Protein AF-A0A1G8HNC2-F1 (afdb_monomer)

Structure (mmCIF, N/CA/C/O backbone):
data_AF-A0A1G8HNC2-F1
#
_entry.id   AF-A0A1G8HNC2-F1
#
loop_
_atom_site.group_PDB
_atom_site.id
_atom_site.type_symbol
_atom_site.label_atom_id
_atom_site.label_alt_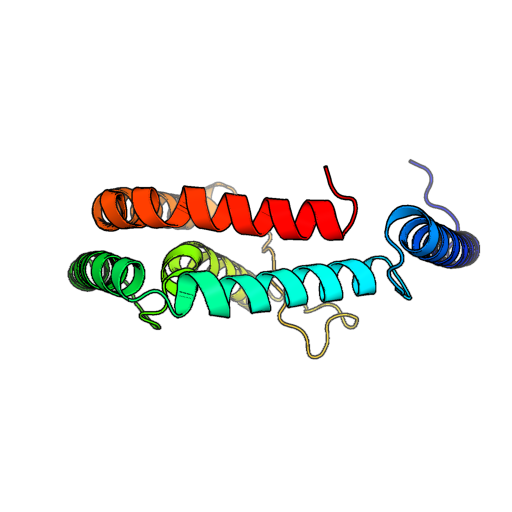id
_atom_site.label_comp_id
_atom_site.label_asym_id
_atom_site.label_entity_id
_atom_site.label_seq_id
_atom_site.pdbx_PDB_ins_code
_atom_site.Cartn_x
_atom_site.Cartn_y
_atom_site.Cartn_z
_atom_site.occupancy
_atom_site.B_iso_or_equiv
_atom_site.auth_seq_id
_atom_site.auth_comp_id
_atom_site.auth_asym_id
_atom_site.auth_atom_id
_atom_site.pdbx_PDB_model_num
ATOM 1 N N . MET A 1 1 ? 27.175 -14.837 -9.767 1.00 44.47 1 MET A N 1
ATOM 2 C CA . MET A 1 1 ? 26.323 -14.509 -10.934 1.00 44.47 1 MET A CA 1
ATOM 3 C C . MET A 1 1 ? 27.067 -13.503 -11.800 1.00 44.47 1 MET A C 1
ATOM 5 O O . MET A 1 1 ? 27.348 -12.415 -11.317 1.00 44.47 1 MET A O 1
ATOM 9 N N . LEU A 1 2 ? 27.451 -13.866 -13.026 1.00 49.59 2 LEU A N 1
ATOM 10 C CA . LEU A 1 2 ? 28.109 -12.942 -13.958 1.00 49.59 2 LEU A CA 1
ATOM 11 C C . LEU A 1 2 ? 27.079 -11.931 -14.481 1.00 49.59 2 LEU A C 1
ATOM 13 O O . LEU A 1 2 ? 26.116 -12.311 -15.143 1.00 49.59 2 LEU A O 1
ATOM 17 N N . ALA A 1 3 ? 27.265 -10.651 -14.160 1.00 76.50 3 ALA A N 1
ATOM 18 C CA . ALA A 1 3 ? 26.445 -9.578 -14.706 1.00 76.50 3 ALA A CA 1
ATOM 19 C C . ALA A 1 3 ? 26.755 -9.391 -16.202 1.00 76.50 3 ALA A C 1
ATOM 21 O O . ALA A 1 3 ? 27.917 -9.347 -16.607 1.00 76.50 3 ALA A O 1
ATOM 22 N N . LEU A 1 4 ? 25.716 -9.279 -17.034 1.00 81.00 4 LEU A N 1
ATOM 23 C CA . LEU A 1 4 ? 25.880 -8.970 -18.456 1.00 81.00 4 LEU A CA 1
ATOM 24 C C . LEU A 1 4 ? 26.519 -7.576 -18.628 1.00 81.00 4 LEU A C 1
ATOM 26 O O . LEU A 1 4 ? 26.104 -6.645 -17.934 1.00 81.00 4 LEU A O 1
ATOM 30 N N . PRO A 1 5 ? 27.440 -7.384 -19.596 1.00 90.50 5 PRO A N 1
ATOM 31 C CA . PRO A 1 5 ? 27.916 -6.055 -19.978 1.00 90.50 5 PRO A CA 1
ATOM 32 C C . PRO A 1 5 ? 26.749 -5.106 -20.278 1.00 90.50 5 PRO A C 1
ATOM 34 O O . PRO A 1 5 ? 25.756 -5.533 -20.871 1.00 90.50 5 PRO A O 1
ATOM 37 N N . GLU A 1 6 ? 26.866 -3.821 -19.930 1.00 87.38 6 GLU A N 1
ATOM 38 C CA . GLU A 1 6 ? 25.749 -2.858 -19.927 1.00 87.38 6 GLU A CA 1
ATOM 39 C C . GLU A 1 6 ? 24.927 -2.859 -21.226 1.00 87.38 6 GLU A C 1
ATOM 41 O O . GLU A 1 6 ? 23.696 -2.939 -21.200 1.00 87.38 6 GLU A O 1
ATOM 46 N N . LYS A 1 7 ? 25.601 -2.855 -22.382 1.00 90.06 7 LYS A N 1
ATOM 47 C CA . LYS A 1 7 ? 24.950 -2.900 -23.699 1.00 90.06 7 LYS A CA 1
ATOM 48 C C . LYS A 1 7 ? 24.146 -4.190 -23.907 1.00 90.06 7 LYS A C 1
ATOM 50 O O . LYS A 1 7 ? 23.016 -4.130 -24.391 1.00 90.06 7 LYS A O 1
ATOM 55 N N . LYS A 1 8 ? 24.698 -5.345 -23.510 1.00 91.75 8 LYS A N 1
ATOM 56 C CA . LYS A 1 8 ? 24.015 -6.650 -23.583 1.00 91.75 8 LYS A CA 1
ATOM 57 C C . LYS A 1 8 ? 22.839 -6.704 -22.609 1.00 91.75 8 LYS A C 1
ATOM 59 O O . LYS A 1 8 ? 21.766 -7.164 -22.983 1.00 91.75 8 LYS A O 1
ATOM 64 N N . HIS A 1 9 ? 22.999 -6.159 -21.405 1.00 89.56 9 HIS A N 1
ATOM 65 C CA . HIS A 1 9 ? 21.919 -6.047 -20.429 1.00 89.56 9 HIS A CA 1
ATOM 66 C C . HIS A 1 9 ? 20.774 -5.149 -20.931 1.00 89.56 9 HIS A C 1
ATOM 68 O O . HIS A 1 9 ? 19.606 -5.520 -20.831 1.00 89.56 9 HIS A O 1
ATOM 74 N N . LYS A 1 10 ? 21.082 -3.992 -21.535 1.00 89.62 10 LYS A N 1
ATOM 75 C CA . LYS A 1 10 ? 20.075 -3.097 -22.128 1.00 89.62 10 LYS A CA 1
ATOM 76 C C . LYS A 1 10 ? 19.312 -3.777 -23.269 1.00 89.62 10 LYS A C 1
ATOM 78 O O . LYS A 1 10 ? 18.088 -3.677 -23.307 1.00 89.62 10 LYS A O 1
ATOM 83 N N . ALA A 1 11 ? 20.018 -4.478 -24.159 1.00 92.31 11 ALA A N 1
ATOM 84 C CA . ALA A 1 11 ? 19.403 -5.237 -25.247 1.00 92.31 11 ALA A CA 1
ATOM 85 C C . ALA A 1 11 ? 18.498 -6.362 -24.719 1.00 92.31 11 ALA A C 1
ATOM 87 O O . ALA A 1 11 ? 17.355 -6.478 -25.157 1.00 92.31 11 ALA A O 1
ATOM 88 N N . TYR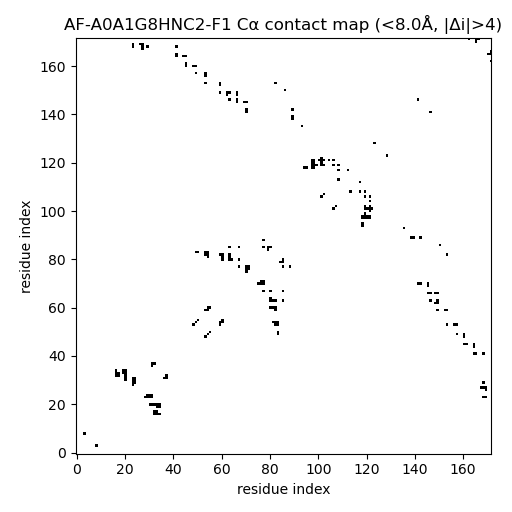 A 1 12 ? 18.971 -7.120 -23.724 1.00 92.50 12 TYR A N 1
ATOM 89 C CA . TYR A 1 12 ? 18.183 -8.152 -23.053 1.00 92.50 12 TYR A CA 1
ATOM 90 C C . TYR A 1 12 ? 16.903 -7.580 -22.437 1.00 92.50 12 TYR A C 1
ATOM 92 O O . TYR A 1 12 ? 15.822 -8.092 -22.708 1.00 92.50 12 TYR A O 1
ATOM 100 N N . ARG A 1 13 ? 16.991 -6.480 -21.672 1.00 92.19 13 ARG A N 1
ATOM 101 C CA . ARG A 1 13 ? 15.797 -5.849 -21.089 1.00 92.19 13 ARG A CA 1
ATOM 102 C C . ARG A 1 13 ? 14.811 -5.410 -22.164 1.00 92.19 13 ARG A C 1
ATOM 104 O O . ARG A 1 13 ? 13.634 -5.711 -22.042 1.00 92.19 13 ARG A O 1
ATOM 111 N N . ALA A 1 14 ? 15.273 -4.767 -23.235 1.00 92.56 14 ALA A N 1
ATOM 112 C CA . ALA A 1 14 ? 14.391 -4.348 -24.323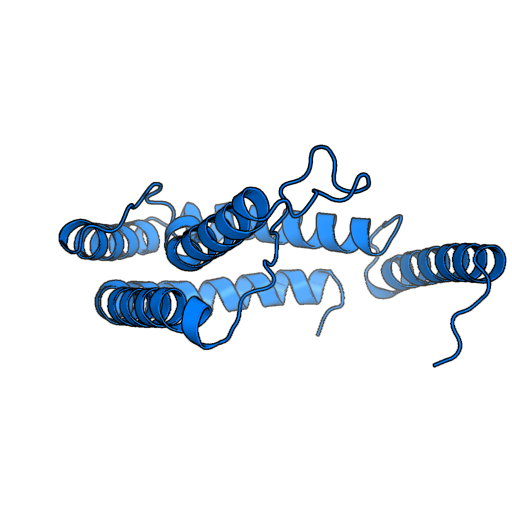 1.00 92.56 14 ALA A CA 1
ATOM 113 C C . ALA A 1 14 ? 13.683 -5.533 -25.007 1.00 92.56 14 ALA A C 1
ATOM 115 O O . ALA A 1 14 ? 12.508 -5.423 -25.349 1.00 92.56 14 ALA A O 1
ATOM 116 N N . ALA A 1 15 ? 14.375 -6.661 -25.196 1.00 94.88 15 ALA A N 1
ATOM 117 C CA . ALA A 1 15 ? 13.767 -7.883 -25.717 1.00 94.88 15 ALA A CA 1
ATOM 118 C C . ALA A 1 15 ? 12.751 -8.473 -24.727 1.00 94.88 15 ALA A C 1
ATOM 120 O O . ALA A 1 15 ? 11.624 -8.766 -25.113 1.00 94.88 15 ALA A O 1
ATOM 121 N N . ASN A 1 16 ? 13.114 -8.564 -23.446 1.00 94.56 16 ASN A N 1
ATOM 122 C CA . ASN A 1 16 ? 12.248 -9.083 -22.392 1.00 94.56 16 ASN A CA 1
ATOM 123 C C . ASN A 1 16 ? 10.951 -8.269 -22.246 1.00 94.56 16 ASN A C 1
ATOM 125 O O . ASN A 1 16 ? 9.876 -8.852 -22.159 1.00 94.56 16 ASN A O 1
ATOM 129 N N . GLU A 1 17 ? 11.027 -6.935 -22.284 1.00 95.06 17 GLU A N 1
ATOM 130 C CA . GLU A 1 17 ? 9.841 -6.066 -22.229 1.00 95.06 17 GLU A CA 1
ATOM 131 C C . GLU A 1 17 ? 8.907 -6.287 -23.429 1.00 95.06 17 GLU A C 1
ATOM 133 O O . GLU A 1 17 ? 7.689 -6.345 -23.265 1.00 95.06 17 GLU A O 1
ATOM 138 N N . LYS A 1 18 ? 9.460 -6.479 -24.637 1.00 95.44 18 LYS A N 1
ATOM 139 C CA . LYS A 1 18 ? 8.666 -6.802 -25.834 1.00 95.44 18 LYS A CA 1
ATOM 140 C C . LYS A 1 18 ? 7.983 -8.163 -25.713 1.00 95.44 18 LYS A C 1
ATOM 142 O O . LYS A 1 18 ? 6.787 -8.253 -25.980 1.00 95.44 18 LYS A O 1
ATOM 147 N N . CYS A 1 19 ? 8.720 -9.194 -25.296 1.00 96.44 19 CYS A N 1
ATOM 148 C CA . CYS A 1 19 ? 8.165 -10.531 -25.081 1.00 96.44 19 CYS A CA 1
ATOM 149 C C . CYS A 1 19 ? 7.061 -10.503 -24.019 1.00 96.44 19 CYS A C 1
ATOM 151 O O . CYS A 1 19 ? 5.989 -11.062 -24.229 1.00 96.44 19 CYS A O 1
ATOM 153 N N . PHE A 1 20 ? 7.288 -9.795 -22.911 1.00 95.25 20 PHE A N 1
ATOM 154 C CA . PHE A 1 20 ? 6.302 -9.630 -21.850 1.00 95.25 20 PHE A CA 1
ATOM 155 C C . PHE A 1 20 ? 5.030 -8.932 -22.353 1.00 95.25 20 PHE A C 1
ATOM 157 O O . PHE A 1 20 ? 3.929 -9.435 -22.147 1.00 95.25 20 PHE A O 1
ATOM 164 N N . ALA A 1 21 ? 5.163 -7.813 -23.070 1.00 96.00 21 ALA A N 1
ATOM 165 C CA . ALA A 1 21 ? 4.023 -7.095 -23.637 1.00 96.00 21 ALA A CA 1
ATOM 166 C C . ALA A 1 21 ? 3.208 -7.955 -24.618 1.00 96.00 21 ALA A C 1
ATOM 168 O O . ALA A 1 21 ? 1.975 -7.924 -24.599 1.00 96.00 21 ALA A O 1
ATOM 169 N N . GLN A 1 22 ? 3.885 -8.744 -25.456 1.00 96.44 22 GLN A N 1
ATOM 170 C CA . GLN A 1 22 ? 3.236 -9.699 -26.353 1.00 96.44 22 GLN A CA 1
ATOM 171 C C . GLN A 1 22 ? 2.510 -10.800 -25.575 1.00 96.44 22 GLN A C 1
ATOM 173 O O . GLN A 1 22 ? 1.350 -11.071 -25.871 1.00 96.44 22 GLN A O 1
ATOM 178 N N . ALA A 1 23 ? 3.149 -11.383 -24.559 1.00 95.25 23 ALA A N 1
ATOM 179 C CA . ALA A 1 23 ? 2.546 -12.418 -23.723 1.00 95.25 23 ALA A CA 1
ATOM 180 C C . ALA A 1 23 ? 1.284 -11.911 -23.011 1.00 95.25 23 ALA A C 1
ATOM 182 O O . ALA A 1 23 ? 0.247 -12.565 -23.076 1.00 95.25 23 ALA A O 1
ATOM 183 N N . VAL A 1 24 ? 1.327 -10.716 -22.412 1.00 95.88 24 VAL A N 1
ATOM 184 C CA . VAL A 1 24 ? 0.159 -10.085 -21.771 1.00 95.88 24 VAL A CA 1
ATOM 185 C C . VAL A 1 24 ? -0.973 -9.863 -22.777 1.00 95.88 24 VAL A C 1
ATOM 187 O O . VAL A 1 24 ? -2.130 -10.170 -22.484 1.00 95.88 24 VAL A O 1
ATOM 190 N N . LYS A 1 25 ? -0.657 -9.372 -23.981 1.00 96.00 25 LYS A N 1
ATOM 191 C CA . LYS A 1 25 ? -1.659 -9.182 -25.037 1.00 96.00 25 LYS A CA 1
ATOM 192 C C . LYS A 1 25 ? -2.294 -10.505 -25.460 1.00 96.00 25 LYS A C 1
ATOM 194 O O . LYS A 1 25 ? -3.507 -10.550 -25.630 1.00 96.00 25 LYS A O 1
ATOM 199 N N . SER A 1 26 ? -1.502 -11.559 -25.629 1.00 95.31 26 SER A N 1
ATOM 200 C CA . SER A 1 26 ? -2.001 -12.868 -26.057 1.00 95.31 26 SER A CA 1
ATOM 201 C C . SER A 1 26 ? -2.799 -13.582 -24.966 1.00 95.31 26 SER A C 1
ATOM 203 O O . SER A 1 26 ? -3.819 -14.186 -25.270 1.00 95.31 26 SER A O 1
ATOM 205 N N . ALA A 1 27 ? -2.361 -13.505 -23.708 1.00 94.81 27 ALA A N 1
ATOM 206 C CA . ALA A 1 27 ? -2.985 -14.229 -22.603 1.00 94.81 27 ALA A CA 1
ATOM 207 C C . ALA A 1 27 ? -4.273 -13.562 -22.100 1.00 94.81 27 ALA A C 1
ATOM 209 O O . ALA A 1 27 ? -5.240 -14.253 -21.800 1.00 94.81 27 ALA A O 1
ATOM 210 N N . VAL A 1 28 ? -4.290 -12.226 -21.994 1.00 94.94 28 VAL A N 1
ATOM 211 C CA . VAL A 1 28 ? -5.397 -11.485 -21.355 1.00 94.94 28 VAL A CA 1
ATOM 212 C C . VAL A 1 28 ? -5.885 -10.277 -22.157 1.00 94.94 28 VAL A C 1
ATOM 214 O O . VAL A 1 28 ? -6.620 -9.435 -21.643 1.00 94.94 28 VAL A O 1
ATOM 217 N N . GLY A 1 29 ? -5.457 -10.130 -23.414 1.00 95.25 29 GLY A N 1
ATOM 218 C CA . GLY A 1 29 ? -5.937 -9.073 -24.315 1.00 95.25 29 GLY A CA 1
ATOM 219 C C . GLY A 1 29 ? -5.487 -7.649 -23.963 1.00 95.25 29 GLY A C 1
ATOM 220 O O . GLY A 1 29 ? -5.840 -6.701 -24.671 1.00 95.25 29 GLY A O 1
ATOM 221 N N . LYS A 1 30 ? -4.707 -7.455 -22.891 1.00 95.06 30 LYS A N 1
ATOM 222 C CA . LYS A 1 30 ? -4.292 -6.122 -22.425 1.00 95.06 30 LYS A CA 1
ATOM 223 C C . LYS A 1 30 ? -3.095 -5.596 -23.208 1.00 95.06 30 LYS A C 1
ATOM 225 O O . LYS A 1 30 ? -2.197 -6.337 -23.598 1.00 95.06 30 LYS A O 1
ATOM 230 N N . ARG A 1 31 ? -3.063 -4.279 -23.415 1.00 95.94 31 ARG A N 1
ATOM 231 C CA . ARG A 1 31 ? -1.947 -3.586 -24.070 1.00 95.94 31 ARG A CA 1
ATOM 232 C C . ARG A 1 31 ? -1.079 -2.920 -23.009 1.00 95.94 31 ARG A C 1
ATOM 234 O O . ARG A 1 31 ? -1.529 -1.997 -22.335 1.00 95.94 31 ARG A O 1
ATOM 241 N N . VAL A 1 32 ? 0.159 -3.384 -22.889 1.00 95.81 32 VAL A N 1
ATOM 242 C CA . VAL A 1 32 ? 1.170 -2.829 -21.982 1.00 95.81 32 VAL A CA 1
ATOM 243 C C . VAL A 1 32 ? 2.457 -2.584 -22.754 1.00 95.81 32 VAL A C 1
ATOM 245 O O . VAL A 1 32 ? 2.733 -3.266 -23.739 1.00 95.81 32 VAL A O 1
ATOM 248 N N . THR A 1 33 ? 3.233 -1.596 -22.327 1.00 93.69 33 THR A N 1
ATOM 249 C CA . THR A 1 33 ? 4.517 -1.248 -22.968 1.00 93.69 33 THR A CA 1
ATOM 250 C C . THR A 1 33 ? 5.735 -1.782 -22.217 1.00 93.69 33 THR A C 1
ATOM 252 O O . THR A 1 33 ? 6.819 -1.868 -22.791 1.00 93.69 33 THR A O 1
ATOM 255 N N . SER A 1 34 ? 5.555 -2.152 -20.949 1.00 92.69 34 SER A N 1
ATOM 256 C CA . SER A 1 34 ? 6.570 -2.767 -20.099 1.00 92.69 34 SER A CA 1
ATOM 257 C C . SER A 1 34 ? 5.945 -3.478 -18.895 1.00 92.69 34 SER A C 1
ATOM 259 O O . SER A 1 34 ? 4.751 -3.323 -18.624 1.00 92.69 34 SER A O 1
ATOM 261 N N . GLN A 1 35 ? 6.752 -4.205 -18.123 1.00 91.94 35 GLN A N 1
ATOM 262 C CA . GLN A 1 35 ? 6.369 -4.742 -16.815 1.00 91.94 35 GLN A CA 1
ATOM 263 C C . GLN A 1 35 ? 5.934 -3.628 -15.857 1.00 91.94 35 GLN A C 1
ATOM 265 O O . GLN A 1 35 ? 4.895 -3.737 -15.209 1.00 91.94 35 GLN A O 1
ATOM 270 N N . ASP A 1 36 ? 6.674 -2.516 -15.816 1.00 90.44 36 ASP A N 1
ATOM 271 C CA . ASP A 1 36 ? 6.297 -1.346 -15.015 1.00 90.44 36 ASP A CA 1
ATOM 272 C C . ASP A 1 36 ? 4.921 -0.801 -15.430 1.00 90.44 36 ASP A C 1
ATOM 274 O O . ASP A 1 36 ? 4.123 -0.414 -14.578 1.00 90.44 36 ASP A O 1
ATOM 278 N N . ASP A 1 37 ? 4.629 -0.756 -16.733 1.00 93.38 37 ASP A N 1
ATOM 279 C CA . ASP A 1 37 ? 3.329 -0.320 -17.244 1.00 93.38 37 ASP A CA 1
ATOM 280 C C . ASP A 1 37 ? 2.199 -1.270 -16.855 1.00 93.38 37 ASP A C 1
ATOM 282 O O . ASP A 1 37 ? 1.153 -0.830 -16.381 1.00 93.38 37 ASP A O 1
ATOM 286 N N . TYR A 1 38 ? 2.444 -2.572 -16.957 1.00 94.94 38 TYR A N 1
ATOM 287 C CA . TYR A 1 38 ? 1.522 -3.597 -16.493 1.00 94.94 38 TYR A CA 1
ATOM 288 C C . TYR A 1 38 ? 1.179 -3.444 -15.009 1.00 94.94 38 TYR A C 1
ATOM 290 O O . TYR A 1 38 ? -0.001 -3.384 -14.664 1.00 94.94 38 TYR A O 1
ATOM 298 N N . TYR A 1 39 ? 2.179 -3.297 -14.133 1.00 93.56 39 TYR A N 1
ATOM 299 C CA . TYR A 1 39 ? 1.932 -3.115 -12.701 1.00 93.56 39 TYR A CA 1
ATOM 300 C C . TYR A 1 39 ? 1.221 -1.795 -12.394 1.00 93.56 39 TYR A C 1
ATOM 302 O O . TYR A 1 39 ? 0.362 -1.757 -11.514 1.00 93.56 39 TYR A O 1
ATOM 310 N N . ARG A 1 40 ? 1.515 -0.712 -13.128 1.00 93.94 40 ARG A N 1
ATOM 311 C CA . ARG A 1 40 ? 0.753 0.542 -13.000 1.00 93.94 40 ARG A CA 1
ATOM 312 C C . ARG A 1 40 ? -0.715 0.349 -13.365 1.00 93.94 40 ARG A C 1
ATOM 314 O O . ARG A 1 40 ? -1.573 0.792 -12.607 1.00 93.94 40 ARG A O 1
ATOM 321 N N . GLN A 1 41 ? -1.006 -0.306 -14.490 1.00 96.56 41 GLN A N 1
ATOM 322 C CA . GLN A 1 41 ? -2.381 -0.571 -14.920 1.00 96.56 41 GLN A CA 1
ATOM 323 C C . GLN A 1 41 ? -3.115 -1.494 -13.936 1.00 96.56 41 GLN A C 1
ATOM 325 O O . GLN A 1 41 ? -4.257 -1.210 -13.580 1.00 96.56 41 GLN A O 1
ATOM 330 N N . PHE A 1 42 ? -2.448 -2.541 -13.443 1.00 96.19 42 PHE A N 1
ATOM 331 C CA . PHE A 1 42 ? -2.966 -3.441 -12.409 1.00 96.19 42 PHE A CA 1
ATOM 332 C C . PHE A 1 42 ? -3.333 -2.674 -11.132 1.00 96.19 42 PHE A C 1
ATOM 334 O O . PHE A 1 42 ? -4.473 -2.728 -10.673 1.00 96.19 42 PHE A O 1
ATOM 341 N N . ASN A 1 43 ? -2.393 -1.890 -10.595 1.00 95.25 43 ASN A N 1
ATOM 342 C CA . ASN A 1 43 ? -2.606 -1.112 -9.375 1.00 95.25 43 ASN A CA 1
ATOM 343 C C . ASN A 1 43 ? -3.700 -0.050 -9.555 1.00 95.25 43 ASN A C 1
ATOM 345 O O . ASN A 1 43 ? -4.478 0.196 -8.636 1.00 95.25 43 ASN A O 1
ATOM 349 N N . ALA A 1 44 ? -3.794 0.571 -10.735 1.00 97.00 44 ALA A N 1
ATOM 350 C CA . ALA A 1 44 ? -4.855 1.524 -11.046 1.00 97.00 44 ALA A CA 1
ATOM 351 C C . ALA A 1 44 ? -6.235 0.849 -11.104 1.00 97.00 44 ALA A C 1
ATOM 353 O O . ALA A 1 44 ? -7.202 1.396 -10.569 1.00 97.00 44 ALA A O 1
ATOM 354 N N . ALA A 1 45 ? -6.327 -0.341 -11.707 1.00 97.50 45 ALA A N 1
ATOM 355 C CA . ALA A 1 45 ? -7.556 -1.128 -11.749 1.00 97.50 45 ALA A CA 1
ATOM 356 C C . ALA A 1 45 ? -7.998 -1.551 -10.342 1.00 97.50 45 ALA A C 1
ATOM 358 O O . ALA A 1 45 ? -9.151 -1.320 -9.976 1.00 97.50 45 ALA A O 1
ATOM 359 N N . LEU A 1 46 ? -7.070 -2.069 -9.529 1.00 97.62 46 LEU A N 1
ATOM 360 C CA . LEU A 1 46 ? -7.339 -2.436 -8.141 1.00 97.62 46 LEU A CA 1
ATOM 361 C C . LEU A 1 46 ? -7.785 -1.231 -7.316 1.00 97.62 46 LEU A C 1
ATOM 363 O O . LEU A 1 46 ? -8.823 -1.295 -6.671 1.00 97.62 46 LEU A O 1
ATOM 367 N N . LYS A 1 47 ? -7.075 -0.100 -7.398 1.00 97.25 47 LYS A N 1
ATOM 368 C CA . LYS A 1 47 ? -7.463 1.128 -6.693 1.00 97.25 47 LYS A CA 1
ATOM 369 C C . LYS A 1 47 ? -8.868 1.587 -7.084 1.00 97.25 47 LYS A C 1
ATOM 371 O O . LYS A 1 47 ? -9.665 1.910 -6.209 1.00 97.25 47 LYS A O 1
ATOM 376 N N . LYS A 1 48 ? -9.188 1.600 -8.383 1.00 97.88 48 LYS A N 1
ATOM 377 C CA . LYS A 1 48 ? -10.521 1.979 -8.875 1.00 97.88 48 LYS A CA 1
ATOM 378 C C . LYS A 1 48 ? -11.603 1.061 -8.305 1.00 97.88 48 LYS A C 1
ATOM 380 O O . LYS A 1 48 ? -12.646 1.552 -7.879 1.00 97.88 48 LYS A O 1
ATOM 385 N N . LEU A 1 49 ? -11.352 -0.248 -8.303 1.00 97.81 49 LEU A N 1
ATOM 386 C CA . LEU A 1 49 ? -12.294 -1.236 -7.793 1.00 97.81 49 LEU A CA 1
ATOM 387 C C . LEU A 1 49 ? -12.470 -1.107 -6.276 1.00 97.81 49 LEU A C 1
ATOM 389 O O . LEU A 1 49 ? -13.595 -0.987 -5.809 1.00 97.81 49 LEU A O 1
ATOM 393 N N . THR A 1 50 ? -11.376 -1.018 -5.520 1.00 98.06 50 THR A N 1
ATOM 394 C CA . THR A 1 50 ? -11.387 -0.783 -4.069 1.00 98.06 50 THR A CA 1
ATOM 395 C C . THR A 1 50 ? -12.160 0.479 -3.698 1.00 98.06 50 THR A C 1
ATOM 397 O O . THR A 1 50 ? -13.003 0.439 -2.804 1.00 98.06 50 THR A O 1
ATOM 400 N N . THR A 1 51 ? -11.946 1.592 -4.404 1.00 97.38 51 THR A N 1
ATOM 401 C CA . THR A 1 51 ? -12.682 2.833 -4.128 1.00 97.38 51 THR A CA 1
ATOM 402 C C . THR A 1 51 ? -14.184 2.682 -4.374 1.00 97.38 51 THR A C 1
ATOM 404 O O . THR A 1 51 ? -14.997 3.183 -3.596 1.00 97.38 51 THR A O 1
ATOM 407 N N . ARG A 1 52 ? -14.570 1.973 -5.437 1.00 97.56 52 ARG A N 1
ATOM 408 C CA . ARG A 1 52 ? -15.981 1.754 -5.761 1.00 97.56 52 ARG A CA 1
ATOM 409 C C . ARG A 1 52 ? -16.666 0.792 -4.788 1.00 97.56 52 ARG A C 1
ATOM 411 O O . ARG A 1 52 ? -17.791 1.051 -4.391 1.00 97.56 52 ARG A O 1
ATOM 418 N N . GLU A 1 53 ? -16.002 -0.301 -4.425 1.00 97.81 53 GLU A N 1
ATOM 419 C CA . GLU A 1 53 ? -16.633 -1.434 -3.731 1.00 97.81 53 GLU A CA 1
ATOM 420 C C . GLU A 1 53 ? -16.413 -1.438 -2.214 1.00 97.81 53 GLU A C 1
ATOM 422 O O . GLU A 1 53 ? -17.228 -1.999 -1.482 1.00 97.81 53 GLU A O 1
ATOM 427 N N . LEU A 1 54 ? -15.300 -0.875 -1.730 1.00 97.88 54 LEU A N 1
ATOM 428 C CA . LEU A 1 54 ? -14.966 -0.838 -0.301 1.00 97.88 54 LEU A CA 1
ATOM 429 C C . LEU A 1 54 ? -15.102 0.574 0.251 1.00 97.88 54 LEU A C 1
ATOM 431 O O . LEU A 1 54 ? -15.822 0.774 1.221 1.00 97.88 54 LEU A O 1
ATOM 435 N N . ASP A 1 55 ? -14.468 1.570 -0.376 1.00 97.69 55 ASP A N 1
ATOM 436 C CA . ASP A 1 55 ? -14.476 2.927 0.193 1.00 97.69 55 ASP A CA 1
ATOM 437 C C . ASP A 1 55 ? -15.855 3.597 0.149 1.00 97.69 55 ASP A C 1
ATOM 439 O O . ASP A 1 55 ? -16.111 4.524 0.914 1.00 97.69 55 ASP A O 1
ATOM 443 N N . SER A 1 56 ? -16.730 3.141 -0.750 1.00 96.19 56 SER A N 1
ATOM 444 C CA . SER A 1 56 ? -18.102 3.644 -0.887 1.00 96.19 56 SER A CA 1
ATOM 445 C C . SER A 1 56 ? -19.128 2.820 -0.093 1.00 96.19 56 SER A C 1
ATOM 447 O O . SER A 1 56 ? -20.313 3.156 -0.089 1.00 96.19 56 SER A O 1
ATOM 449 N N . ASP A 1 57 ? -18.706 1.741 0.574 1.00 97.69 57 ASP A N 1
ATOM 450 C CA . ASP A 1 57 ? -19.596 0.879 1.349 1.00 97.69 57 ASP A CA 1
ATOM 451 C C . ASP A 1 57 ? -19.888 1.495 2.724 1.00 97.69 57 ASP A C 1
ATOM 453 O O . ASP A 1 57 ? -19.002 1.658 3.563 1.00 97.69 57 ASP A O 1
ATOM 457 N N . ARG A 1 58 ? -21.160 1.827 2.966 1.00 96.31 58 ARG A N 1
ATOM 458 C CA . ARG A 1 58 ? -21.596 2.485 4.207 1.00 96.31 58 ARG A CA 1
ATOM 459 C C . ARG A 1 58 ? -21.449 1.603 5.447 1.00 96.31 58 ARG A C 1
ATOM 461 O O . ARG A 1 58 ? -21.172 2.127 6.522 1.00 96.31 58 ARG A O 1
ATOM 468 N N . GLY A 1 59 ? -21.650 0.291 5.323 1.00 95.50 59 GLY A N 1
ATOM 469 C CA . GLY A 1 59 ? -21.512 -0.634 6.450 1.00 95.50 59 GLY A CA 1
ATOM 470 C C . GLY A 1 59 ? -20.054 -0.752 6.882 1.00 95.50 59 GLY A C 1
ATOM 471 O O . GLY A 1 59 ? -19.735 -0.648 8.062 1.00 95.50 59 GLY A O 1
ATOM 472 N N . LEU A 1 60 ? -19.161 -0.875 5.907 1.00 96.88 60 LEU A N 1
ATOM 473 C CA . LEU A 1 60 ? -17.724 -0.928 6.113 1.00 96.88 60 LEU A CA 1
ATOM 474 C C . LEU A 1 60 ? -17.170 0.405 6.628 1.00 96.88 60 LEU A C 1
ATOM 476 O O . LEU A 1 60 ? -16.315 0.399 7.508 1.00 96.88 60 LEU A O 1
ATOM 480 N N . ALA A 1 61 ? -17.689 1.536 6.140 1.00 96.69 61 ALA A N 1
ATOM 481 C CA . ALA A 1 61 ? -17.360 2.854 6.675 1.00 96.69 61 ALA A CA 1
ATOM 482 C C . ALA A 1 61 ? -17.759 2.984 8.154 1.00 96.69 61 ALA A C 1
ATOM 484 O O . ALA A 1 61 ? -16.962 3.468 8.950 1.00 96.69 61 ALA A O 1
ATOM 485 N N . LYS A 1 62 ? -18.943 2.488 8.541 1.00 96.19 62 LYS A N 1
ATOM 486 C CA . LYS A 1 62 ? -19.407 2.509 9.937 1.00 96.19 62 LYS A CA 1
ATOM 487 C C . LYS A 1 62 ? -18.511 1.683 10.864 1.00 96.19 62 LYS A C 1
ATOM 489 O O . LYS A 1 62 ? -18.134 2.157 11.926 1.00 96.19 62 LYS A O 1
ATOM 494 N N . VAL A 1 63 ? -18.135 0.466 10.467 1.00 96.44 63 VAL A N 1
ATOM 495 C CA . VAL A 1 63 ? -17.202 -0.351 11.270 1.00 96.44 63 VAL A CA 1
ATOM 496 C C . VAL A 1 63 ? -15.796 0.273 11.276 1.00 96.44 63 VAL A C 1
ATOM 498 O O . VAL A 1 63 ? -15.097 0.239 12.287 1.00 96.44 63 VAL A O 1
ATOM 501 N N . GLY A 1 64 ? -15.389 0.896 10.166 1.00 96.94 64 GLY A N 1
ATOM 502 C CA . GLY A 1 64 ? -14.144 1.658 10.070 1.00 96.94 64 GLY A CA 1
ATOM 503 C C . GLY A 1 64 ? -14.099 2.877 10.996 1.00 96.94 64 GLY A C 1
ATOM 504 O O . GLY A 1 64 ? -13.038 3.199 11.520 1.00 96.94 64 GLY A O 1
ATOM 505 N N . GLU A 1 65 ? -15.234 3.526 11.253 1.00 96.81 65 GLU A N 1
ATOM 506 C CA . GLU A 1 65 ? -15.332 4.636 12.205 1.00 96.81 65 GLU A CA 1
ATOM 507 C C . GLU A 1 65 ? -14.993 4.185 13.629 1.00 96.81 65 GLU A C 1
ATOM 509 O O . GLU A 1 65 ? -14.142 4.797 14.269 1.00 96.81 65 GLU A O 1
ATOM 514 N N . SER A 1 66 ? -15.576 3.077 14.100 1.00 96.50 66 SER A N 1
ATOM 515 C CA . SER A 1 66 ? -15.256 2.511 15.419 1.00 96.50 66 SER A CA 1
ATOM 516 C C . SER A 1 66 ? -13.776 2.143 15.542 1.00 96.50 66 SER A C 1
ATOM 518 O O . SER A 1 66 ? -13.138 2.470 16.543 1.00 96.50 66 SER A O 1
ATOM 520 N N . PHE A 1 67 ? -13.209 1.533 14.496 1.00 97.75 67 PHE A N 1
ATOM 521 C CA . PHE A 1 67 ? -11.778 1.235 14.434 1.00 97.75 67 PHE A CA 1
ATOM 522 C C . PHE A 1 67 ? -10.925 2.511 14.529 1.00 97.75 67 PHE A C 1
ATOM 524 O O . PHE A 1 67 ? -10.017 2.597 15.356 1.00 97.75 67 PHE A O 1
ATOM 531 N N . GLY A 1 68 ? -11.243 3.529 13.725 1.00 97.56 68 GLY A N 1
ATOM 532 C CA . GLY A 1 68 ? -10.534 4.806 13.723 1.00 97.56 68 GLY A CA 1
ATOM 533 C C . GLY A 1 68 ? -10.631 5.554 15.055 1.00 97.56 68 GLY A C 1
ATOM 534 O O . GLY A 1 68 ? -9.651 6.160 15.478 1.00 97.56 68 GLY A O 1
ATOM 535 N N . THR A 1 69 ? -11.774 5.501 15.738 1.00 98.00 69 THR A N 1
ATOM 536 C CA . THR A 1 69 ? -11.946 6.103 17.069 1.00 98.00 69 THR A CA 1
ATOM 537 C C . THR A 1 69 ? -11.071 5.412 18.112 1.00 98.00 69 THR A C 1
ATOM 539 O O . THR A 1 69 ? -10.316 6.099 18.793 1.00 98.00 69 THR A O 1
ATOM 542 N N . CYS A 1 70 ? -11.069 4.076 18.163 1.00 98.25 70 CYS A N 1
ATOM 543 C CA . CYS A 1 70 ? -10.204 3.320 19.079 1.00 98.25 70 CYS A CA 1
ATOM 544 C C . CYS A 1 70 ? -8.714 3.641 18.869 1.00 98.25 70 CYS A C 1
ATOM 546 O O . CYS A 1 70 ? -7.958 3.794 19.825 1.00 98.25 70 CYS A O 1
ATOM 548 N N . LEU A 1 71 ? -8.285 3.801 17.613 1.00 98.00 71 LEU A N 1
ATOM 549 C CA . LEU A 1 71 ? -6.917 4.216 17.301 1.00 98.00 71 LEU A CA 1
ATOM 550 C C . LEU A 1 71 ? -6.603 5.638 17.787 1.00 98.00 71 LEU A C 1
ATOM 552 O O . LEU A 1 71 ? -5.527 5.865 18.334 1.00 98.00 71 LEU A O 1
ATOM 556 N N . LYS A 1 72 ? -7.526 6.591 17.618 1.00 97.69 72 LYS A N 1
ATOM 557 C CA . LYS A 1 72 ? -7.343 7.969 18.106 1.00 97.69 72 LYS A CA 1
ATOM 558 C C . LYS A 1 72 ? -7.261 8.041 19.628 1.00 97.69 72 LYS A C 1
ATOM 560 O O . LYS A 1 72 ? -6.466 8.815 20.139 1.00 97.69 72 LYS A O 1
ATOM 565 N N . GLU A 1 73 ? -8.046 7.237 20.343 1.00 98.06 73 GLU A N 1
ATOM 566 C CA . GLU A 1 73 ? -7.979 7.127 21.812 1.00 98.06 73 GLU A CA 1
ATOM 567 C C . GLU A 1 73 ? -6.629 6.583 22.305 1.00 98.06 73 GLU A C 1
ATOM 569 O O . GLU A 1 73 ? -6.253 6.802 23.453 1.00 98.06 73 GLU A O 1
ATOM 574 N N . LYS A 1 74 ? -5.889 5.897 21.428 1.00 97.31 74 LYS A N 1
ATOM 575 C CA . LYS A 1 74 ? -4.510 5.434 21.636 1.00 97.31 74 LYS A CA 1
ATOM 576 C C . LYS A 1 74 ? -3.463 6.371 21.013 1.00 97.31 74 LYS A C 1
ATOM 578 O O . LYS A 1 74 ? -2.338 5.949 20.764 1.00 97.31 74 LYS A O 1
ATOM 583 N N . ASP A 1 75 ? -3.843 7.614 20.716 1.00 96.50 75 ASP A N 1
ATOM 584 C CA . ASP A 1 75 ? -2.988 8.666 20.154 1.00 96.50 75 ASP A CA 1
ATOM 585 C C . ASP A 1 75 ? -2.413 8.378 18.751 1.00 96.50 75 ASP A C 1
ATOM 587 O O . ASP A 1 75 ? -1.442 9.006 18.318 1.00 96.50 75 ASP A O 1
ATOM 591 N N . TYR A 1 76 ? -3.016 7.464 17.980 1.00 96.88 76 TYR A N 1
ATOM 592 C CA . TYR A 1 76 ? -2.636 7.261 16.580 1.00 96.88 76 TYR A CA 1
ATOM 593 C C . TYR A 1 76 ? -3.300 8.287 15.653 1.00 96.88 76 TYR A C 1
ATOM 595 O O . TYR A 1 76 ? -4.499 8.563 15.730 1.00 96.88 76 TYR A O 1
ATOM 603 N N . GLU A 1 77 ? -2.536 8.789 14.680 1.00 94.88 77 GLU A N 1
ATOM 604 C CA . GLU A 1 77 ? -3.081 9.624 13.611 1.00 94.88 77 GLU A CA 1
ATOM 605 C C . GLU A 1 77 ? -3.972 8.798 12.670 1.00 94.88 77 GLU A C 1
ATOM 607 O O . GLU A 1 77 ? -3.561 7.764 12.133 1.00 94.88 77 GLU A O 1
ATOM 612 N N . VAL A 1 78 ? -5.189 9.291 12.422 1.00 95.56 78 VAL A N 1
ATOM 613 C CA . VAL A 1 78 ? -6.156 8.686 11.498 1.00 95.56 78 VAL A CA 1
ATOM 614 C C . VAL A 1 78 ? -6.555 9.727 10.444 1.00 95.56 78 VAL A C 1
ATOM 616 O O . VAL A 1 78 ? -7.551 10.435 10.618 1.00 95.56 78 VAL A O 1
ATOM 619 N N . PRO A 1 79 ? -5.788 9.850 9.344 1.00 88.44 79 PRO A N 1
ATOM 620 C CA . PRO A 1 79 ? -5.938 10.946 8.382 1.00 88.44 79 PRO A CA 1
ATOM 621 C C . PRO A 1 79 ? -7.132 10.781 7.428 1.00 88.44 79 PRO A C 1
ATOM 623 O O . PRO A 1 79 ? -7.465 11.693 6.675 1.00 88.44 79 PRO A O 1
ATOM 626 N N . SER A 1 80 ? -7.772 9.610 7.402 1.00 93.25 80 SER A N 1
ATOM 627 C CA . SER A 1 80 ? -8.899 9.324 6.515 1.00 93.25 80 SER A CA 1
ATOM 628 C C . SER A 1 80 ? -9.810 8.261 7.116 1.00 93.25 80 SER A C 1
ATOM 630 O O . SER A 1 80 ? -9.333 7.234 7.585 1.00 93.25 80 SER A O 1
ATOM 632 N N . ALA A 1 81 ? -11.123 8.478 7.014 1.00 88.00 81 ALA A N 1
ATOM 633 C CA . ALA A 1 81 ? -12.147 7.507 7.407 1.00 88.00 81 ALA A CA 1
ATOM 634 C C . ALA A 1 81 ? -12.457 6.463 6.316 1.00 88.00 81 ALA A C 1
ATOM 636 O O . ALA A 1 81 ? -13.267 5.565 6.525 1.00 88.00 81 ALA A O 1
ATOM 637 N N . LYS A 1 82 ? -11.841 6.571 5.128 1.00 96.50 82 LYS A N 1
ATOM 638 C CA . LYS A 1 82 ? -12.029 5.575 4.063 1.00 96.50 82 LYS A CA 1
ATOM 639 C C . LYS A 1 82 ? -11.508 4.206 4.516 1.00 96.50 82 LYS A C 1
ATOM 641 O O . LYS A 1 82 ? -10.340 4.140 4.906 1.00 96.50 82 LYS A O 1
ATOM 646 N N . PRO A 1 83 ? -12.295 3.125 4.375 1.00 97.75 83 PRO A N 1
ATOM 647 C CA . PRO A 1 83 ? -11.876 1.764 4.692 1.00 97.75 83 PRO A CA 1
ATOM 648 C C . PRO A 1 83 ? -10.485 1.383 4.183 1.00 97.75 83 PRO A C 1
ATOM 650 O O . PRO A 1 83 ? -9.645 0.954 4.967 1.00 97.75 83 PRO A O 1
ATOM 653 N N . SER A 1 84 ? -10.184 1.593 2.899 1.00 97.06 84 SER A N 1
ATOM 654 C CA . SER A 1 84 ? -8.862 1.226 2.375 1.00 97.06 84 SER A CA 1
ATOM 655 C C . SER A 1 84 ? -7.720 2.055 2.966 1.00 97.06 84 SER A C 1
ATOM 657 O O . SER A 1 84 ? -6.619 1.544 3.145 1.00 97.06 84 SER A O 1
ATOM 659 N N . ALA A 1 85 ? -7.972 3.317 3.321 1.00 96.50 85 ALA A N 1
ATOM 660 C CA . ALA A 1 85 ? -6.973 4.163 3.966 1.00 96.50 85 ALA A CA 1
ATOM 661 C C . ALA A 1 85 ? -6.726 3.748 5.423 1.00 96.50 85 ALA A C 1
ATOM 663 O O . ALA A 1 85 ? -5.583 3.781 5.867 1.00 96.50 85 ALA A O 1
ATOM 664 N N . LEU A 1 86 ? -7.773 3.331 6.142 1.00 96.69 86 LEU A N 1
ATOM 665 C CA . LEU A 1 86 ? -7.654 2.772 7.491 1.00 96.69 86 LEU A CA 1
ATOM 666 C C . LEU A 1 86 ? -6.843 1.475 7.482 1.00 96.69 86 LEU A C 1
ATOM 668 O O . LEU A 1 86 ? -5.919 1.334 8.276 1.00 96.69 86 LEU A O 1
ATOM 672 N N . ALA A 1 87 ? -7.133 0.571 6.541 1.00 96.31 87 ALA A N 1
ATOM 673 C CA . ALA A 1 87 ? -6.413 -0.694 6.399 1.00 96.31 87 ALA A CA 1
ATOM 674 C C . ALA A 1 87 ? -4.909 -0.505 6.114 1.00 96.31 87 ALA A C 1
ATOM 676 O O . ALA A 1 87 ? -4.086 -1.297 6.561 1.00 96.31 87 ALA A O 1
ATOM 677 N N . GLU A 1 88 ? -4.538 0.549 5.383 1.00 95.31 88 GLU A N 1
ATOM 678 C CA . GLU A 1 88 ? -3.149 0.821 4.986 1.00 95.31 88 GLU A CA 1
ATOM 679 C C . GLU A 1 88 ? -2.403 1.775 5.935 1.00 95.31 88 GLU A C 1
ATOM 681 O O . GLU A 1 88 ? -1.195 1.973 5.784 1.00 95.31 88 GLU A O 1
ATOM 686 N N . ARG A 1 89 ? -3.100 2.371 6.912 1.00 95.12 89 ARG A N 1
ATOM 687 C CA . ARG A 1 89 ? -2.597 3.441 7.788 1.00 95.12 89 ARG A CA 1
ATOM 688 C C . ARG A 1 89 ? -1.278 3.074 8.463 1.00 95.12 89 ARG A C 1
ATOM 690 O O . ARG A 1 89 ? -0.300 3.806 8.312 1.00 95.12 89 ARG A O 1
ATOM 697 N N . GLY A 1 90 ? -1.248 1.948 9.182 1.00 94.62 90 GLY A N 1
ATOM 698 C CA . GLY A 1 90 ? -0.059 1.496 9.908 1.00 94.62 90 GLY A CA 1
ATOM 699 C C . GLY A 1 90 ? 1.132 1.318 8.966 1.00 94.62 90 GLY A C 1
ATOM 700 O O . GLY A 1 90 ? 2.184 1.927 9.164 1.00 94.62 90 GLY A O 1
ATOM 701 N N . ARG A 1 91 ? 0.936 0.585 7.862 1.00 93.94 91 ARG A N 1
ATOM 702 C CA . ARG A 1 91 ? 1.981 0.366 6.853 1.00 93.94 91 ARG A CA 1
ATOM 703 C C . ARG A 1 91 ? 2.508 1.681 6.280 1.00 93.94 91 ARG A C 1
ATOM 705 O O . ARG A 1 91 ? 3.719 1.848 6.159 1.00 93.94 91 ARG A O 1
ATOM 712 N N . GLU A 1 92 ? 1.636 2.610 5.894 1.00 94.38 92 GLU A N 1
ATOM 713 C CA . GLU A 1 92 ? 2.058 3.893 5.321 1.00 94.38 92 GLU A CA 1
ATOM 714 C C . GLU A 1 92 ? 2.841 4.746 6.326 1.00 94.38 92 GLU A C 1
ATOM 716 O O . GLU A 1 92 ? 3.871 5.310 5.950 1.00 94.38 92 GLU A O 1
ATOM 721 N N . ALA A 1 93 ? 2.421 4.777 7.595 1.00 94.38 93 ALA A N 1
ATOM 722 C CA . ALA A 1 93 ? 3.123 5.496 8.655 1.00 94.38 93 ALA A CA 1
ATOM 723 C C . ALA A 1 93 ? 4.551 4.957 8.863 1.00 94.38 93 ALA A C 1
ATOM 725 O O . ALA A 1 93 ? 5.513 5.727 8.819 1.00 94.38 93 ALA A O 1
ATOM 726 N N . PHE A 1 94 ? 4.726 3.637 8.996 1.00 95.00 94 PHE A N 1
ATOM 727 C CA . PHE A 1 94 ? 6.057 3.046 9.203 1.00 95.00 94 PHE A CA 1
ATOM 728 C C . PHE A 1 94 ? 6.936 3.089 7.950 1.00 95.00 94 PHE A C 1
ATOM 730 O O . PHE A 1 94 ? 8.143 3.325 8.039 1.00 95.00 94 PHE A O 1
ATOM 737 N N . MET A 1 95 ? 6.354 2.960 6.756 1.00 94.69 95 MET A N 1
ATOM 738 C CA . MET A 1 95 ? 7.093 3.139 5.503 1.00 94.69 95 MET A CA 1
ATOM 739 C C . MET A 1 95 ? 7.575 4.585 5.324 1.00 94.69 95 MET A C 1
ATOM 741 O O . MET A 1 95 ? 8.650 4.805 4.753 1.00 94.69 95 MET A O 1
ATOM 745 N N . GLN A 1 96 ? 6.802 5.565 5.798 1.00 94.12 96 GLN A N 1
ATOM 746 C CA . GLN A 1 96 ? 7.198 6.969 5.821 1.00 94.12 96 GLN A CA 1
ATOM 747 C C . GLN A 1 96 ? 8.304 7.208 6.856 1.00 94.12 96 GLN A C 1
ATOM 749 O O . GLN A 1 96 ? 9.370 7.684 6.474 1.00 94.12 96 GLN A O 1
ATOM 754 N N . ALA A 1 97 ? 8.124 6.753 8.100 1.00 94.06 97 ALA A N 1
ATOM 755 C CA . ALA A 1 97 ? 9.136 6.859 9.154 1.00 94.06 97 ALA A CA 1
ATOM 756 C C . ALA A 1 97 ? 10.481 6.242 8.731 1.00 94.06 97 ALA A C 1
ATOM 758 O O . ALA A 1 97 ? 11.532 6.869 8.853 1.00 94.06 97 ALA A O 1
ATOM 759 N N . ARG A 1 98 ? 10.456 5.047 8.123 1.00 95.06 98 ARG A N 1
ATOM 760 C CA . ARG A 1 98 ? 11.654 4.403 7.560 1.00 95.06 98 ARG A CA 1
ATOM 761 C C . ARG A 1 98 ? 12.319 5.260 6.482 1.00 95.06 98 ARG A C 1
ATOM 763 O O . ARG A 1 98 ? 13.545 5.338 6.408 1.00 95.06 98 ARG A O 1
ATOM 770 N N . THR A 1 99 ? 11.514 5.879 5.623 1.00 94.62 99 THR A N 1
ATOM 771 C CA . THR A 1 99 ? 12.011 6.752 4.556 1.00 94.62 99 THR A CA 1
ATOM 772 C C . THR A 1 99 ? 12.671 8.000 5.134 1.00 94.62 99 THR A C 1
ATOM 774 O O . THR A 1 99 ? 13.699 8.427 4.614 1.00 94.62 99 THR A O 1
ATOM 777 N N . ASP A 1 100 ? 12.120 8.569 6.201 1.00 94.00 100 ASP A N 1
ATOM 778 C CA . ASP A 1 100 ? 12.663 9.771 6.827 1.00 94.00 100 ASP A CA 1
ATOM 779 C C . ASP A 1 100 ? 13.990 9.487 7.541 1.00 94.00 100 ASP A C 1
ATOM 781 O O . ASP A 1 100 ? 14.967 10.181 7.264 1.00 94.00 100 ASP A O 1
ATOM 785 N N . VAL A 1 101 ? 14.106 8.362 8.258 1.00 94.56 101 VAL A N 1
ATOM 786 C CA . VAL A 1 101 ? 15.398 7.883 8.797 1.00 94.56 101 VAL A CA 1
ATOM 787 C C . VAL A 1 101 ? 16.443 7.708 7.687 1.00 94.56 101 VAL A C 1
ATOM 789 O O . VAL A 1 101 ? 17.617 8.039 7.849 1.00 94.56 101 VAL A O 1
ATOM 792 N N . ALA A 1 102 ? 16.043 7.198 6.519 1.00 95.38 102 ALA A N 1
ATOM 793 C CA . ALA A 1 102 ? 16.958 7.061 5.389 1.00 95.38 102 ALA A CA 1
ATOM 794 C C . ALA A 1 102 ? 17.420 8.419 4.837 1.00 95.38 102 ALA A C 1
ATOM 796 O O . ALA A 1 102 ? 18.598 8.568 4.507 1.00 95.38 102 ALA A O 1
ATOM 797 N N . LYS A 1 103 ? 16.530 9.417 4.756 1.00 93.31 103 LYS A N 1
ATOM 798 C CA . LYS A 1 103 ? 16.890 10.776 4.318 1.00 93.31 103 LYS A CA 1
ATOM 799 C C . LYS A 1 103 ? 17.839 11.454 5.301 1.00 93.31 103 LYS A C 1
ATOM 801 O O . LYS A 1 103 ? 18.821 12.040 4.856 1.00 93.31 103 LYS A O 1
ATOM 806 N N . GLU A 1 104 ? 17.581 11.338 6.603 1.00 94.00 104 GLU A N 1
ATOM 807 C CA . GLU A 1 104 ? 18.460 11.856 7.663 1.00 94.00 104 GLU A CA 1
ATOM 808 C C . GLU A 1 104 ? 19.875 11.275 7.553 1.00 94.00 104 GLU A C 1
ATOM 810 O O . GLU A 1 104 ? 20.864 11.971 7.760 1.00 94.00 104 GLU A O 1
ATOM 815 N N . ARG A 1 105 ? 19.981 10.013 7.122 1.00 92.81 105 ARG A N 1
ATOM 816 C CA . ARG A 1 105 ? 21.253 9.318 6.867 1.00 92.81 105 ARG A CA 1
ATOM 817 C C . ARG A 1 105 ? 21.830 9.552 5.467 1.00 92.81 105 ARG A C 1
ATOM 819 O O . ARG A 1 105 ? 22.753 8.854 5.053 1.00 92.81 105 ARG A O 1
ATOM 826 N N . GLY A 1 106 ? 21.293 10.509 4.712 1.00 93.62 106 GLY A N 1
ATOM 827 C CA . GLY A 1 106 ? 21.818 10.899 3.403 1.00 93.62 106 GLY A CA 1
ATOM 828 C C . GLY A 1 106 ? 21.559 9.894 2.277 1.00 93.62 106 GLY A C 1
ATOM 829 O O . GLY A 1 106 ? 22.206 9.972 1.227 1.00 93.62 106 GLY A O 1
ATOM 830 N N . VAL A 1 107 ? 20.617 8.957 2.444 1.00 93.38 107 VAL A N 1
ATOM 831 C CA . VAL A 1 107 ? 20.226 8.036 1.370 1.00 93.38 107 VAL A CA 1
ATOM 832 C C . VAL A 1 107 ? 19.573 8.836 0.244 1.00 93.38 107 VAL A C 1
ATOM 834 O O . VAL A 1 107 ? 18.501 9.424 0.393 1.00 93.38 107 VAL A O 1
ATOM 837 N N . LYS A 1 108 ? 20.231 8.859 -0.918 1.00 89.88 108 LYS A N 1
ATOM 838 C CA . LYS A 1 108 ? 19.771 9.629 -2.078 1.00 89.88 108 LYS A CA 1
ATOM 839 C C . LYS A 1 108 ? 18.604 8.936 -2.774 1.00 89.88 108 LYS A C 1
ATOM 841 O O . LYS A 1 108 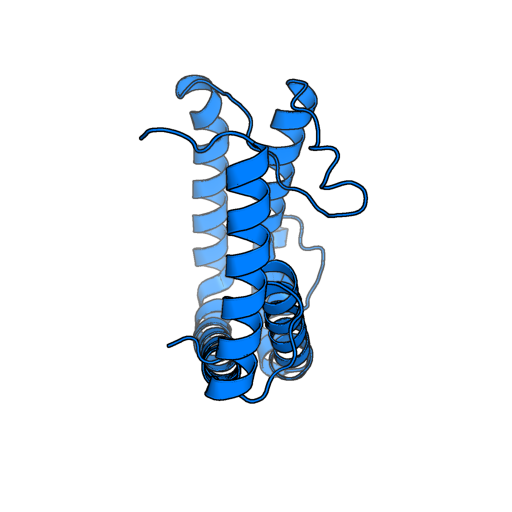? 18.639 7.734 -3.039 1.00 89.88 108 LYS A O 1
ATOM 846 N N . VAL A 1 109 ? 17.605 9.724 -3.167 1.00 86.31 109 VAL A N 1
ATOM 847 C CA . VAL A 1 109 ? 16.537 9.255 -4.055 1.00 86.31 109 VAL A CA 1
ATOM 848 C C . VAL A 1 109 ? 17.145 8.919 -5.424 1.00 86.31 109 VAL A C 1
ATOM 850 O O . VAL A 1 109 ? 17.823 9.765 -6.013 1.00 86.31 109 VAL A O 1
ATOM 853 N N . PRO A 1 110 ? 16.908 7.716 -5.977 1.00 84.50 110 PRO A N 1
ATOM 854 C CA . PRO A 1 110 ? 17.411 7.365 -7.300 1.00 84.50 110 PRO A CA 1
ATOM 855 C C . PRO A 1 110 ? 16.890 8.328 -8.375 1.00 84.50 110 PRO A C 1
ATOM 857 O O . PRO A 1 110 ? 15.688 8.573 -8.446 1.00 84.50 110 PRO A O 1
ATOM 860 N N . ALA A 1 111 ? 17.756 8.802 -9.278 1.00 82.12 111 ALA A N 1
ATOM 861 C CA . ALA A 1 111 ? 17.378 9.757 -10.333 1.00 82.12 111 ALA A CA 1
ATOM 862 C C . ALA A 1 111 ? 16.191 9.275 -11.190 1.00 82.12 111 ALA A C 1
ATOM 864 O O . ALA A 1 111 ? 15.285 10.041 -11.513 1.00 82.12 111 ALA A O 1
ATOM 865 N N . LYS A 1 112 ? 16.138 7.966 -11.471 1.00 77.50 112 LYS A N 1
ATOM 866 C CA . LYS A 1 112 ? 15.032 7.309 -12.189 1.00 77.50 112 LYS A CA 1
ATOM 867 C C . LYS A 1 112 ? 13.675 7.420 -11.485 1.00 77.50 112 LYS A C 1
ATOM 869 O O . LYS A 1 112 ? 12.657 7.112 -12.092 1.00 77.50 112 LYS A O 1
ATOM 874 N N . ALA A 1 113 ? 13.639 7.785 -10.209 1.00 78.75 113 ALA A N 1
ATOM 875 C CA . ALA A 1 113 ? 12.433 7.857 -9.395 1.00 78.75 113 ALA A CA 1
ATOM 876 C C . ALA A 1 113 ? 11.914 9.292 -9.182 1.00 78.75 113 ALA A C 1
ATOM 878 O O . ALA A 1 113 ? 10.958 9.487 -8.436 1.00 78.75 113 ALA A O 1
ATOM 879 N N . LYS A 1 114 ? 12.501 10.290 -9.861 1.00 73.00 114 LYS A N 1
ATOM 880 C CA . LYS A 1 114 ? 12.066 11.692 -9.792 1.00 73.00 114 LYS A CA 1
ATOM 881 C C . LYS A 1 114 ? 10.572 11.820 -10.135 1.00 73.00 114 LYS A C 1
ATOM 883 O O . LYS A 1 114 ? 10.123 11.287 -11.145 1.00 73.00 114 LYS A O 1
ATOM 888 N N . GLY A 1 115 ? 9.813 12.501 -9.274 1.00 75.75 115 GLY A N 1
ATOM 889 C CA . GLY A 1 115 ? 8.362 12.690 -9.425 1.00 75.75 115 GLY A CA 1
ATOM 890 C C . GLY A 1 115 ? 7.491 11.508 -8.978 1.00 75.75 115 GLY A C 1
ATOM 891 O O . GLY A 1 115 ? 6.279 11.552 -9.159 1.00 75.75 115 GLY A O 1
ATOM 892 N N . ARG A 1 116 ? 8.074 10.451 -8.395 1.00 80.06 116 ARG A N 1
ATOM 893 C CA . ARG A 1 116 ? 7.336 9.303 -7.841 1.00 80.06 116 ARG A CA 1
ATOM 894 C C . ARG A 1 116 ? 7.494 9.248 -6.323 1.00 80.06 116 ARG A C 1
ATOM 896 O O . ARG A 1 116 ? 8.534 9.637 -5.800 1.00 80.06 116 ARG A O 1
ATOM 903 N N . LYS A 1 117 ? 6.486 8.721 -5.618 1.00 82.19 117 LYS A N 1
ATOM 904 C CA . LYS A 1 117 ? 6.639 8.343 -4.204 1.00 82.19 117 LYS A CA 1
ATOM 905 C C . LYS A 1 117 ? 7.641 7.186 -4.129 1.00 82.19 117 LYS A C 1
ATOM 907 O O . LYS A 1 117 ? 7.487 6.197 -4.845 1.00 82.19 117 LYS A O 1
ATOM 912 N N . VAL A 1 118 ? 8.677 7.328 -3.304 1.00 85.94 118 VAL A N 1
ATOM 913 C CA . VAL A 1 118 ? 9.729 6.319 -3.118 1.00 85.94 118 VAL A CA 1
ATOM 914 C C . VAL A 1 118 ? 9.856 6.025 -1.640 1.00 85.94 118 VAL A C 1
ATOM 916 O O . VAL A 1 118 ? 9.997 6.948 -0.842 1.00 85.94 118 VAL A O 1
ATOM 919 N N . HIS A 1 119 ? 9.857 4.743 -1.299 1.00 90.12 119 HIS A N 1
ATOM 920 C CA . HIS A 1 119 ? 10.205 4.303 0.040 1.00 90.12 119 HIS A CA 1
ATOM 921 C C . HIS A 1 119 ? 11.686 3.965 0.082 1.00 90.12 119 HIS A C 1
ATOM 923 O O . HIS A 1 119 ? 12.159 3.125 -0.686 1.00 90.12 119 HIS A O 1
ATOM 929 N N . LEU A 1 120 ? 12.412 4.638 0.965 1.00 91.94 120 LEU A N 1
ATOM 930 C CA . LEU A 1 120 ? 13.837 4.410 1.157 1.00 91.94 120 LEU A CA 1
ATOM 931 C C . LEU A 1 120 ? 14.043 3.406 2.295 1.00 91.94 120 LEU A C 1
ATOM 933 O O . LEU A 1 120 ? 13.179 3.232 3.158 1.00 91.94 120 LEU A O 1
ATOM 937 N N . ILE A 1 121 ? 15.172 2.706 2.252 1.00 91.62 121 ILE A N 1
ATOM 938 C CA . ILE A 1 121 ? 15.584 1.760 3.287 1.00 91.62 121 ILE A CA 1
ATOM 939 C C . ILE A 1 121 ? 16.917 2.275 3.834 1.00 91.62 121 ILE A C 1
ATOM 941 O O . ILE A 1 121 ? 17.868 2.397 3.057 1.00 91.62 121 ILE A O 1
ATOM 945 N N . PRO A 1 122 ? 16.991 2.635 5.124 1.00 93.44 122 PRO A N 1
ATOM 946 C CA . PRO A 1 122 ? 18.237 3.050 5.738 1.00 93.44 122 PRO A CA 1
ATOM 947 C C . PRO A 1 122 ? 19.125 1.833 6.011 1.00 93.44 122 PRO A C 1
ATOM 949 O O . PRO A 1 122 ? 18.636 0.727 6.238 1.00 93.44 122 PRO A O 1
ATOM 952 N N . SER A 1 123 ? 20.437 2.055 6.052 1.00 93.50 123 SER A N 1
ATOM 953 C CA . SER A 1 123 ? 21.365 1.106 6.667 1.00 93.50 123 SER A CA 1
ATOM 954 C C . SER A 1 123 ? 21.506 1.470 8.144 1.00 93.50 123 SER A C 1
ATOM 956 O O . SER A 1 123 ? 22.063 2.521 8.469 1.00 93.50 123 SER A O 1
ATOM 958 N N . ILE A 1 124 ? 20.980 0.621 9.025 1.00 92.75 124 ILE A N 1
ATOM 959 C CA . ILE A 1 124 ? 21.048 0.764 10.486 1.00 92.75 124 ILE A CA 1
ATOM 960 C C . ILE A 1 124 ? 21.498 -0.555 11.106 1.00 92.75 124 ILE A C 1
ATOM 962 O O . ILE A 1 124 ? 21.240 -1.622 10.542 1.00 92.75 124 ILE A O 1
ATOM 966 N N . LYS A 1 125 ? 22.187 -0.491 12.246 1.00 94.56 125 LYS A N 1
ATOM 967 C CA . LYS A 1 125 ? 22.551 -1.692 13.001 1.00 94.56 125 LYS A CA 1
ATOM 968 C C . LYS A 1 125 ? 21.317 -2.289 13.695 1.00 94.56 125 LYS A C 1
ATOM 970 O O . LYS A 1 125 ? 20.367 -1.549 13.964 1.00 94.56 125 LYS A O 1
ATOM 975 N N . PRO A 1 126 ? 21.311 -3.594 14.016 1.00 94.75 126 PRO A N 1
ATOM 976 C CA . PRO A 1 126 ? 20.190 -4.228 14.713 1.00 94.75 126 PRO A CA 1
ATOM 977 C C . PRO A 1 126 ? 19.774 -3.506 16.003 1.00 94.75 126 PRO A C 1
ATOM 979 O O . PRO A 1 126 ? 18.584 -3.336 16.260 1.00 94.75 126 PRO A O 1
ATOM 982 N N . GLU A 1 127 ? 20.739 -3.016 16.779 1.00 95.62 127 GLU A N 1
ATOM 983 C CA . GLU A 1 127 ? 20.498 -2.329 18.051 1.00 95.62 127 GLU A CA 1
ATOM 984 C C . GLU A 1 127 ? 19.785 -0.985 17.841 1.00 95.62 127 GLU A C 1
ATOM 986 O O . GLU A 1 127 ? 18.918 -0.606 18.624 1.00 95.62 127 GLU A O 1
ATOM 991 N N . GLU A 1 128 ? 20.100 -0.292 16.743 1.00 93.94 128 GLU A N 1
ATOM 992 C CA . GLU A 1 128 ? 19.431 0.948 16.338 1.00 93.94 128 GLU A CA 1
ATOM 993 C C . GLU A 1 128 ? 18.037 0.679 15.750 1.00 93.94 128 GLU A C 1
ATOM 995 O O . GLU A 1 128 ? 17.148 1.521 15.858 1.00 93.94 128 GLU A O 1
ATOM 1000 N N . ALA A 1 129 ?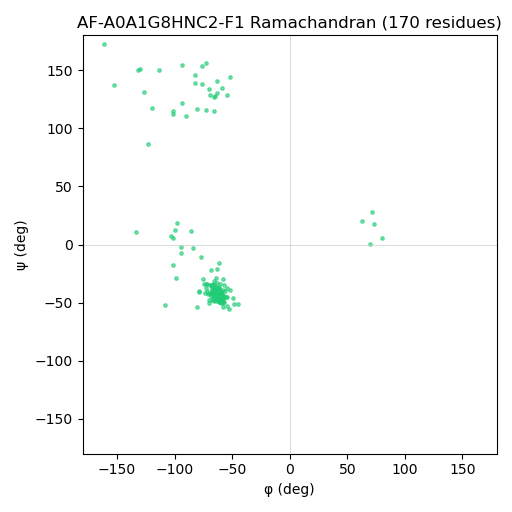 17.832 -0.484 15.122 1.00 94.12 129 ALA A N 1
ATOM 1001 C CA . ALA A 1 129 ? 16.553 -0.885 14.535 1.00 94.12 129 ALA A CA 1
ATOM 1002 C C . ALA A 1 129 ? 15.521 -1.286 15.591 1.00 94.12 129 ALA A C 1
ATOM 1004 O O . ALA A 1 129 ? 14.327 -1.034 15.416 1.00 94.12 129 ALA A O 1
ATOM 1005 N N . LYS A 1 130 ? 15.981 -1.894 16.689 1.00 96.25 130 LYS A N 1
ATOM 1006 C CA . LYS A 1 130 ? 15.130 -2.434 17.748 1.00 96.25 130 LYS A CA 1
ATOM 1007 C C . LYS A 1 130 ? 14.035 -1.472 18.244 1.00 96.25 130 LYS A C 1
ATOM 1009 O O . LYS A 1 130 ? 12.877 -1.883 18.216 1.00 96.25 130 LYS A O 1
ATOM 1014 N N . PRO A 1 131 ? 14.314 -0.211 18.626 1.00 95.75 131 PRO A N 1
ATOM 1015 C CA . PRO A 1 131 ? 13.262 0.693 19.097 1.00 95.75 131 PRO A CA 1
ATOM 1016 C C . PRO A 1 131 ? 12.208 1.030 18.031 1.00 95.75 131 PRO A C 1
ATOM 1018 O O . PRO A 1 131 ? 11.062 1.304 18.378 1.00 95.75 131 PRO A O 1
ATOM 1021 N N . TYR A 1 132 ? 12.555 1.018 16.739 1.00 94.38 132 TYR A N 1
ATOM 1022 C CA . TYR A 1 132 ? 11.571 1.202 15.666 1.00 94.38 132 TYR A CA 1
ATOM 1023 C C . TYR A 1 132 ? 10.696 -0.038 15.498 1.00 94.38 132 TYR A C 1
ATOM 1025 O O . TYR A 1 132 ? 9.482 0.090 15.355 1.00 94.38 132 TYR A O 1
ATOM 1033 N N . LEU A 1 133 ? 11.306 -1.223 15.562 1.00 95.31 133 LEU A N 1
ATOM 1034 C CA . LEU A 1 133 ? 10.589 -2.490 15.482 1.00 95.31 133 LEU A CA 1
ATOM 1035 C C . LEU A 1 133 ? 9.623 -2.663 16.661 1.00 95.31 133 LEU A C 1
ATOM 1037 O O . LEU A 1 133 ? 8.473 -3.027 16.450 1.00 95.31 133 LEU A O 1
ATOM 1041 N N . ASP A 1 134 ? 10.054 -2.346 17.884 1.00 97.62 134 ASP A N 1
ATOM 1042 C CA . ASP A 1 134 ? 9.205 -2.437 19.078 1.00 97.62 134 ASP A CA 1
ATOM 1043 C C . ASP A 1 134 ? 7.977 -1.501 18.9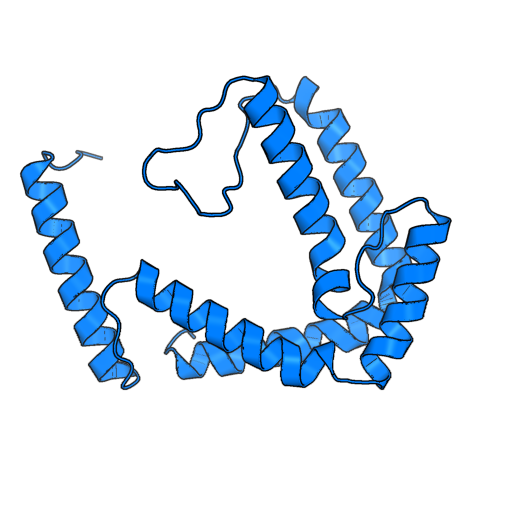61 1.00 97.62 134 ASP A C 1
ATOM 1045 O O . ASP A 1 134 ? 6.860 -1.881 19.325 1.00 97.62 134 ASP A O 1
ATOM 1049 N N . LYS A 1 135 ? 8.148 -0.307 18.368 1.00 96.81 135 LYS A N 1
ATOM 1050 C CA . LYS A 1 135 ? 7.035 0.607 18.042 1.00 96.81 135 LYS A CA 1
ATOM 1051 C C . LYS A 1 135 ? 6.095 0.033 16.982 1.00 96.81 135 LYS A C 1
ATOM 1053 O O . LYS A 1 135 ? 4.883 0.132 17.144 1.00 96.81 135 LYS A O 1
ATOM 1058 N N . GLU A 1 136 ? 6.630 -0.557 15.913 1.00 96.94 136 GLU A N 1
ATOM 1059 C CA . GLU A 1 136 ? 5.822 -1.165 14.845 1.00 96.94 136 GLU A CA 1
ATOM 1060 C C . GLU A 1 136 ? 5.026 -2.371 15.347 1.00 96.94 136 GLU A C 1
ATOM 1062 O O . GLU A 1 136 ? 3.838 -2.483 15.053 1.00 96.94 136 GLU A O 1
ATOM 1067 N N . ILE A 1 137 ? 5.634 -3.217 16.183 1.00 97.94 137 ILE A N 1
ATOM 1068 C CA . ILE A 1 137 ? 4.954 -4.338 16.841 1.00 97.94 137 ILE A CA 1
ATOM 1069 C C . ILE A 1 137 ? 3.819 -3.829 17.732 1.00 97.94 137 ILE A C 1
ATOM 1071 O O . ILE A 1 137 ? 2.702 -4.331 17.636 1.00 97.94 137 ILE A O 1
ATOM 1075 N N . THR A 1 138 ? 4.081 -2.823 18.570 1.00 97.94 138 THR A N 1
ATOM 1076 C CA . THR A 1 138 ? 3.060 -2.252 19.464 1.00 97.94 138 THR A CA 1
ATOM 1077 C C . THR A 1 138 ? 1.886 -1.687 18.664 1.00 97.94 138 THR A C 1
ATOM 1079 O O . THR A 1 138 ? 0.735 -2.026 18.933 1.00 97.94 138 THR A O 1
ATOM 1082 N N . ALA A 1 139 ? 2.172 -0.918 17.610 1.00 97.88 139 ALA A N 1
ATOM 1083 C CA . ALA A 1 139 ? 1.144 -0.370 16.733 1.00 97.88 139 ALA A CA 1
ATOM 1084 C C . ALA A 1 139 ? 0.350 -1.450 15.988 1.00 97.88 139 ALA A C 1
ATOM 1086 O O . ALA A 1 139 ? -0.861 -1.317 15.845 1.00 97.88 139 ALA A O 1
ATOM 1087 N N . ALA A 1 140 ? 0.999 -2.530 15.546 1.00 97.25 140 ALA A N 1
ATOM 1088 C CA . ALA A 1 140 ? 0.323 -3.649 14.895 1.00 97.25 140 ALA A CA 1
ATOM 1089 C C . ALA A 1 140 ? -0.597 -4.417 15.861 1.00 97.25 140 ALA A C 1
ATOM 1091 O O . ALA A 1 140 ? -1.676 -4.860 15.466 1.00 97.25 140 ALA A O 1
ATOM 1092 N N . LEU A 1 141 ? -0.196 -4.560 17.129 1.00 98.19 141 LEU A N 1
ATOM 1093 C CA . LEU A 1 141 ? -1.033 -5.161 18.169 1.00 98.19 141 LEU A CA 1
ATOM 1094 C C . LEU A 1 141 ? -2.243 -4.280 18.497 1.00 98.19 141 LEU A C 1
ATOM 1096 O O . LEU A 1 141 ? -3.352 -4.798 18.624 1.00 98.19 141 LEU A O 1
ATOM 1100 N N . ASP A 1 142 ? -2.053 -2.964 18.577 1.00 98.12 142 ASP A N 1
ATOM 1101 C CA . ASP A 1 142 ? -3.149 -2.013 18.764 1.00 98.12 142 ASP A CA 1
ATOM 1102 C C . ASP A 1 142 ? -4.101 -1.983 17.560 1.00 98.12 142 ASP A C 1
ATOM 1104 O O . ASP A 1 142 ? -5.316 -2.015 17.754 1.00 98.12 142 ASP A O 1
ATOM 1108 N N . ASP A 1 143 ? -3.579 -1.999 16.327 1.00 96.38 143 ASP A N 1
ATOM 1109 C CA . ASP A 1 143 ? -4.384 -2.134 15.105 1.00 96.38 143 ASP A CA 1
ATOM 1110 C C . ASP A 1 143 ? -5.219 -3.420 15.141 1.00 96.38 143 ASP A C 1
ATOM 1112 O O . ASP A 1 143 ? -6.408 -3.388 14.827 1.00 96.38 143 A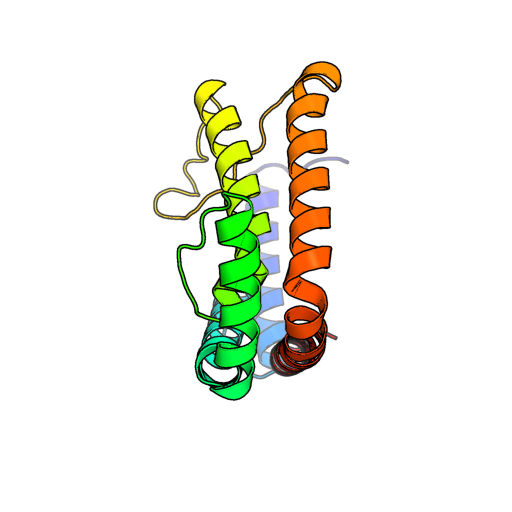SP A O 1
ATOM 1116 N N . LEU A 1 144 ? -4.636 -4.551 15.556 1.00 95.81 144 LEU A N 1
ATOM 1117 C CA . LEU A 1 144 ? -5.357 -5.821 15.673 1.00 95.81 144 LEU A CA 1
ATOM 1118 C C . LEU A 1 144 ? -6.453 -5.762 16.748 1.00 95.81 144 LEU A C 1
ATOM 1120 O O . LEU A 1 144 ? -7.566 -6.242 16.520 1.00 95.81 144 LEU A O 1
ATOM 1124 N N . ALA A 1 145 ? -6.146 -5.181 17.909 1.00 97.38 145 ALA A N 1
ATOM 1125 C CA . ALA A 1 145 ? -7.082 -5.051 19.021 1.00 97.38 145 ALA A CA 1
ATOM 1126 C C . ALA A 1 145 ? -8.260 -4.127 18.673 1.00 97.38 145 ALA A C 1
ATOM 1128 O O . ALA A 1 145 ? -9.414 -4.514 18.849 1.00 97.38 145 ALA A O 1
ATOM 1129 N N . CYS A 1 146 ? -7.982 -2.942 18.126 1.00 97.81 146 CYS A N 1
ATOM 1130 C CA . CYS A 1 146 ? -9.001 -1.975 17.717 1.00 97.81 146 CYS A CA 1
ATOM 1131 C C . CYS A 1 146 ? -9.752 -2.399 16.447 1.00 97.81 146 CYS A C 1
ATOM 1133 O O . CYS A 1 146 ? -10.927 -2.086 16.268 1.00 97.81 146 CYS A O 1
ATOM 1135 N N . GLY A 1 147 ? -9.066 -3.077 15.529 1.00 96.75 147 GLY A N 1
ATOM 1136 C CA . GLY A 1 147 ? -9.527 -3.334 14.170 1.00 96.75 147 GLY A CA 1
ATOM 1137 C C . GLY A 1 147 ? -10.110 -4.720 13.951 1.00 96.75 147 GLY A C 1
ATOM 1138 O O . GLY A 1 147 ? -10.290 -5.100 12.798 1.00 96.75 147 GLY A O 1
ATOM 1139 N N . LYS A 1 148 ? -10.394 -5.503 14.997 1.00 97.06 148 LYS A N 1
ATOM 1140 C CA . LYS A 1 148 ? -10.872 -6.891 14.862 1.00 97.06 148 LYS A CA 1
ATOM 1141 C C . LYS A 1 148 ? -12.121 -7.009 13.981 1.00 97.06 148 LYS A C 1
ATOM 1143 O O . LYS A 1 148 ? -12.127 -7.780 13.022 1.00 97.06 148 LYS A O 1
ATOM 1148 N N . GLU A 1 149 ? -13.161 -6.233 14.280 1.00 97.44 149 GLU A N 1
ATOM 1149 C CA . GLU A 1 149 ? -14.413 -6.239 13.508 1.00 97.44 149 GLU A CA 1
ATOM 1150 C C . GLU A 1 149 ? -14.212 -5.667 12.104 1.00 97.44 149 GLU A C 1
ATOM 1152 O O . GLU A 1 149 ? -14.674 -6.242 11.117 1.00 97.44 149 GLU A O 1
ATOM 1157 N N . PHE A 1 150 ? -13.456 -4.570 12.006 1.00 97.81 150 PHE A N 1
ATOM 1158 C CA . PHE A 1 150 ? -13.124 -3.953 10.728 1.00 97.81 150 PHE A CA 1
ATOM 1159 C C . PHE A 1 150 ? -12.381 -4.928 9.814 1.00 97.81 150 PHE A C 1
ATOM 1161 O O . PHE A 1 150 ? -12.772 -5.108 8.668 1.00 97.81 150 PHE A O 1
ATOM 1168 N N . SER A 1 151 ? -11.360 -5.613 10.324 1.00 96.00 151 SER A N 1
ATOM 1169 C CA . SER A 1 151 ? -10.544 -6.568 9.571 1.00 96.00 151 SER A CA 1
ATOM 1170 C C . SER A 1 151 ? -11.357 -7.785 9.144 1.00 96.00 151 SER A C 1
ATOM 1172 O O . SER A 1 151 ? -11.217 -8.245 8.011 1.00 96.00 151 SER A O 1
ATOM 1174 N N . ALA A 1 152 ? -12.248 -8.281 10.010 1.00 97.56 152 ALA A N 1
ATOM 1175 C CA . ALA A 1 152 ? -13.165 -9.365 9.668 1.00 97.56 152 ALA A CA 1
ATOM 1176 C C . ALA A 1 152 ? -14.113 -8.977 8.517 1.00 97.56 152 ALA A C 1
ATOM 1178 O O . ALA A 1 152 ? -14.369 -9.792 7.630 1.00 97.56 152 ALA A O 1
ATOM 1179 N N . ALA A 1 153 ? -14.590 -7.728 8.490 1.00 97.62 153 ALA A N 1
ATOM 1180 C CA . ALA A 1 153 ? -15.451 -7.219 7.425 1.00 97.62 153 ALA A CA 1
ATOM 1181 C C . ALA A 1 153 ? -14.680 -6.841 6.142 1.00 97.62 153 ALA A C 1
ATOM 1183 O O . ALA A 1 153 ? -15.154 -7.093 5.032 1.00 97.62 153 ALA A O 1
ATOM 1184 N N . TYR A 1 154 ? -13.499 -6.233 6.276 1.00 97.88 154 TYR A N 1
ATOM 1185 C CA . TYR A 1 154 ? -12.700 -5.666 5.188 1.00 97.88 154 TYR A CA 1
ATOM 1186 C C . TYR A 1 154 ? -11.902 -6.732 4.434 1.00 97.88 154 TYR A C 1
ATOM 1188 O O . TYR A 1 154 ? -12.001 -6.830 3.208 1.00 97.88 154 TYR A O 1
ATOM 1196 N N . SER A 1 155 ? -11.107 -7.535 5.146 1.00 96.94 155 SER A N 1
ATOM 1197 C CA . SER A 1 155 ? -10.033 -8.340 4.549 1.00 96.94 155 SER A CA 1
ATOM 1198 C C . SER A 1 155 ? -10.525 -9.387 3.545 1.00 96.94 155 SER A C 1
ATOM 1200 O O . SER A 1 155 ? -9.964 -9.440 2.448 1.00 96.94 155 SER A O 1
ATOM 1202 N N . PRO A 1 156 ? -11.595 -10.168 3.811 1.00 98.12 156 PRO A N 1
ATOM 1203 C CA . PRO A 1 156 ? -12.109 -11.122 2.826 1.00 98.12 156 PRO A CA 1
ATOM 1204 C C . PRO A 1 156 ? -12.593 -10.436 1.543 1.00 98.12 156 PRO A C 1
ATOM 1206 O O . PRO A 1 156 ? -12.393 -10.944 0.437 1.00 98.12 156 PRO A O 1
ATOM 1209 N N . ARG A 1 157 ? -13.206 -9.253 1.676 1.00 98.06 157 ARG A N 1
ATOM 1210 C CA . ARG A 1 157 ? -13.695 -8.467 0.538 1.00 98.06 157 ARG A CA 1
ATOM 1211 C C . ARG A 1 157 ? -12.529 -7.889 -0.257 1.00 98.06 157 ARG A C 1
ATOM 1213 O O . ARG A 1 157 ? -12.500 -8.057 -1.471 1.00 98.06 157 ARG A O 1
ATOM 1220 N N . ALA A 1 158 ? -11.550 -7.281 0.411 1.00 97.75 158 ALA A N 1
ATOM 1221 C CA . ALA A 1 158 ? -10.348 -6.747 -0.226 1.00 97.75 158 ALA A CA 1
ATOM 1222 C C . ALA A 1 158 ? -9.560 -7.830 -0.971 1.00 97.75 158 ALA A C 1
ATOM 1224 O O . ALA A 1 158 ? -9.174 -7.627 -2.123 1.00 97.75 158 ALA A O 1
ATOM 1225 N N . TRP A 1 159 ? -9.407 -9.010 -0.362 1.00 97.69 159 TRP A N 1
ATOM 1226 C CA . TRP A 1 159 ? -8.797 -10.167 -1.010 1.00 97.69 159 TRP A CA 1
ATOM 1227 C C . TRP A 1 159 ? -9.564 -10.591 -2.264 1.00 97.69 159 TRP A C 1
ATOM 1229 O O . TRP A 1 159 ? -8.964 -10.769 -3.321 1.00 97.69 159 TRP A O 1
ATOM 1239 N N . LYS A 1 160 ? -10.897 -10.686 -2.192 1.00 98.00 160 LYS A N 1
ATOM 1240 C CA . LYS A 1 160 ? -11.727 -11.034 -3.353 1.00 98.00 160 LYS A CA 1
ATOM 1241 C C . LYS A 1 160 ? -11.554 -10.038 -4.502 1.00 98.00 160 LYS A C 1
ATOM 1243 O O . LYS A 1 160 ? -11.410 -10.466 -5.644 1.00 98.00 160 LYS A O 1
ATOM 1248 N N . LEU A 1 161 ? -11.527 -8.735 -4.216 1.00 97.75 161 LEU A N 1
ATOM 1249 C CA . LEU A 1 161 ? -11.284 -7.710 -5.238 1.00 97.75 161 LEU A CA 1
ATOM 1250 C C . LEU A 1 161 ? -9.880 -7.829 -5.836 1.00 97.75 161 LEU A C 1
ATOM 1252 O O . LEU A 1 161 ? -9.723 -7.732 -7.051 1.00 97.75 161 LEU A O 1
ATOM 1256 N N . HIS A 1 162 ? -8.866 -8.088 -5.005 1.00 96.75 162 HIS A N 1
ATOM 1257 C CA . HIS A 1 162 ? -7.514 -8.352 -5.490 1.00 96.75 162 HIS A CA 1
ATOM 1258 C C . HIS A 1 162 ? -7.492 -9.556 -6.434 1.00 96.75 162 HIS A C 1
ATOM 1260 O O . HIS A 1 162 ? -6.941 -9.445 -7.524 1.00 96.75 162 HIS A O 1
ATOM 1266 N N . GLN A 1 163 ? -8.136 -10.668 -6.067 1.00 97.25 163 GLN A N 1
ATOM 1267 C CA . GLN A 1 163 ? -8.195 -11.868 -6.904 1.00 97.25 163 GLN A CA 1
ATOM 1268 C C . GLN A 1 163 ? -8.952 -11.649 -8.213 1.00 97.25 163 GLN A C 1
ATOM 1270 O O . GLN A 1 163 ? -8.532 -12.160 -9.246 1.00 97.25 163 GLN A O 1
ATOM 1275 N N . GLN A 1 164 ? -10.018 -10.849 -8.204 1.00 96.62 164 GLN A N 1
ATOM 1276 C CA . GLN A 1 164 ? -10.714 -10.464 -9.434 1.00 96.62 164 GLN A CA 1
ATOM 1277 C C . GLN A 1 164 ? -9.781 -9.708 -10.386 1.00 96.62 164 GLN A C 1
ATOM 1279 O O . GLN A 1 164 ? -9.649 -10.080 -11.549 1.00 96.62 164 GLN A O 1
ATOM 1284 N N . VAL A 1 165 ? -9.064 -8.697 -9.887 1.00 96.88 165 VAL A N 1
ATOM 1285 C CA . VAL A 1 165 ? -8.117 -7.941 -10.720 1.00 96.88 165 VAL A CA 1
ATOM 1286 C C . VAL A 1 165 ? -6.908 -8.799 -11.110 1.00 96.88 165 VAL A C 1
ATOM 1288 O O . VAL A 1 165 ? -6.398 -8.671 -12.218 1.00 96.88 165 VAL A O 1
ATOM 1291 N N . ALA A 1 166 ? -6.441 -9.695 -10.240 1.00 95.25 166 ALA A N 1
ATOM 1292 C CA . ALA A 1 166 ? -5.376 -10.650 -10.542 1.00 95.25 166 ALA A CA 1
ATOM 1293 C C . ALA A 1 166 ? -5.763 -11.555 -11.714 1.00 95.25 166 ALA A C 1
ATOM 1295 O O . ALA A 1 166 ? -5.028 -11.589 -12.704 1.00 95.25 166 ALA A O 1
ATOM 1296 N N . ALA A 1 167 ? -6.950 -12.161 -11.665 1.00 94.88 167 ALA A N 1
ATOM 1297 C CA . ALA A 1 167 ? -7.487 -12.976 -12.747 1.00 94.88 167 ALA A CA 1
ATOM 1298 C C . ALA A 1 167 ? -7.614 -12.180 -14.055 1.00 94.88 167 ALA A C 1
ATOM 1300 O O . ALA A 1 167 ? -7.120 -12.628 -15.090 1.00 94.88 167 ALA A O 1
ATOM 1301 N N . ASP A 1 168 ? -8.155 -10.956 -14.002 1.00 94.56 168 ASP A N 1
ATOM 1302 C CA . ASP A 1 168 ? -8.267 -10.075 -15.174 1.00 94.56 168 ASP A CA 1
ATOM 1303 C C . ASP A 1 168 ? -6.910 -9.786 -15.828 1.00 94.56 168 ASP A C 1
ATOM 1305 O O . ASP A 1 168 ? -6.838 -9.510 -17.024 1.00 94.56 168 ASP A O 1
ATOM 1309 N N . PHE A 1 169 ? -5.829 -9.795 -15.046 1.00 95.31 169 PHE A N 1
ATOM 1310 C CA . PHE A 1 169 ? -4.462 -9.537 -15.492 1.00 95.31 169 PHE A CA 1
ATOM 1311 C C . PHE A 1 169 ? -3.624 -10.814 -15.674 1.00 95.31 169 PHE A C 1
ATOM 1313 O O . PHE A 1 169 ? -2.430 -10.703 -15.967 1.00 95.31 169 PHE A O 1
ATOM 1320 N N . GLY A 1 170 ? -4.221 -12.002 -15.538 1.00 89.00 170 GLY A N 1
ATOM 1321 C CA . GLY A 1 170 ? -3.548 -13.288 -15.746 1.00 89.00 170 GLY A CA 1
ATOM 1322 C C . GLY A 1 170 ? -2.545 -13.641 -14.646 1.00 89.00 170 GLY A C 1
ATOM 1323 O O . GLY A 1 170 ? -1.558 -14.323 -14.911 1.00 89.00 170 GLY A O 1
ATOM 1324 N N . ARG A 1 171 ? -2.763 -13.136 -13.427 1.00 80.75 171 ARG A N 1
ATOM 1325 C CA . ARG A 1 171 ? -2.010 -13.485 -12.217 1.00 80.75 171 ARG A CA 1
ATOM 1326 C C . ARG A 1 171 ? -2.867 -14.470 -11.428 1.00 80.75 171 ARG A C 1
ATOM 1328 O O . ARG A 1 171 ? -3.939 -14.086 -10.968 1.00 80.75 171 ARG A O 1
ATOM 1335 N N . ALA A 1 172 ? -2.420 -15.716 -11.328 1.00 58.22 172 ALA A N 1
ATOM 1336 C CA . ALA A 1 172 ? -3.015 -16.729 -10.461 1.00 58.22 172 ALA A CA 1
ATOM 1337 C C . ALA A 1 172 ? -2.126 -16.927 -9.231 1.00 58.22 172 ALA A C 1
ATOM 1339 O O . ALA A 1 172 ? -0.885 -16.896 -9.414 1.00 58.22 172 ALA A O 1
#

Solvent-accessible surface area (backbone atoms only — not comparable to full-atom values): 9696 Å² total; per-residue (Å²): 134,88,77,64,58,69,71,59,41,53,52,50,50,57,51,50,27,51,53,49,26,51,48,44,30,72,76,50,69,44,90,44,82,29,68,71,47,43,52,50,54,50,54,50,52,42,52,54,47,44,48,64,67,44,46,63,30,67,69,54,32,54,42,27,46,57,24,48,50,50,38,43,79,69,73,42,90,71,94,50,69,39,36,64,51,53,75,42,41,66,62,53,53,53,46,46,54,41,24,49,56,9,47,78,70,64,56,74,79,58,79,92,47,71,98,52,95,77,78,45,79,55,92,72,54,71,81,71,42,45,69,58,49,56,50,52,52,51,50,52,51,49,48,50,68,45,25,48,68,34,47,68,65,43,47,66,53,53,50,51,50,49,51,52,50,27,52,63,68,70,48,129

Mean predicted aligned error: 4.83 Å

pLDDT: mean 93.46, std 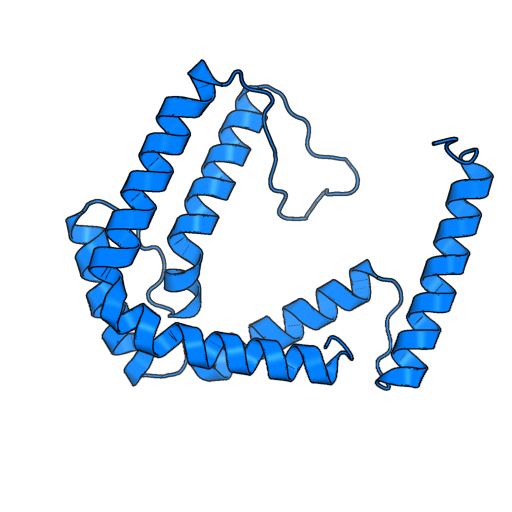7.41, range [44.47, 98.25]

Foldseek 3Di:
DDDDDPVVVVVVQQVVQVVVQVCLCVPQVDGARGPVRLVVVLVVQLVVLCCVPQQPDPVLLVLLVQLLVLCVVVVDDDPDSGLVCLVCVLVVVLLVVQQVVQVVVVNDDPPVQPPHDDRDHHDDDPVRCVVSVVVSVVVVVSSCVSCVVSCVVPVVVSVVSSVVSCVSRVHD

Organism: NCBI:txid504805

Secondary structure (DSSP, 8-state):
--PPPHHHHHHHHHHHHHHHHHHHHHHH----SSHHHHHHHHHHHHHHHHIIIIIT-HHHHHHHHHHHHHHHHTT------SHHHHHHHHHHHHHHHHHHHHHHTT-PPPGGGT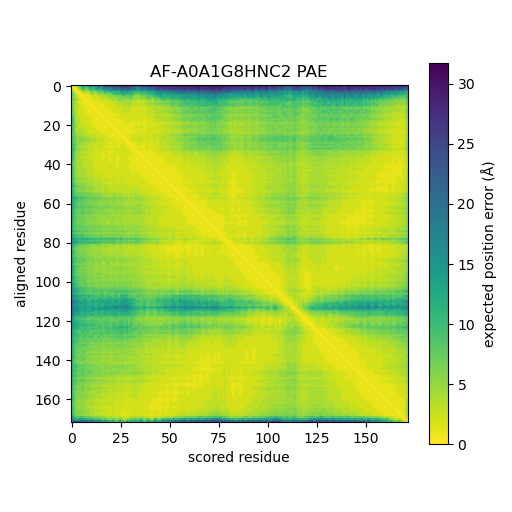TS---------HHHHHHHHHHHHHHHHHHHHHTHHHHHHHHHHHHHHHHHHHHHTT--

Radius of gyration: 20.2 Å; Cα contacts (8 Å, |Δi|>4): 133; chains: 1; bounding box: 50×29×48 Å

Nearest PDB structures (foldseek):
  6nyy-assembly1_B  TM=3.272E-01  e=9.176E+00  Homo sapiens
  1wdz-assembly1_A  TM=1.350E-01  e=9.176E+00  Homo sapiens

Sequence (172 aa):
MLALPEKKHKAYRAANEKCFAQAVKSAVGKRVTSQDDYYRQFNAALKKLTTRELDSDRGLAKVGESFGTCLKEKDYEVPSAKPSALAERGREAFMQARTDVAKERGVKVPAKAKGRKVHLIPSIKPEEAKPYLDKEITAALDDLACGKEFSAAYSPRAWKLHQQVAADFGRA